Protein AF-A0A538Q0E4-F1 (afdb_monomer)

Secondary structure (DSSP, 8-state):
-PBPTTT--BT-EEEEEEEEEETTEEEEEEEEEETTT--EE--HHHHHHHHHHHHHHHHHT---SHHHHHHHHHHTT--HHHHHHHHTS-HHHHHHHHHTSSPPPHHHHHHHHHHHHSHHHHHHHHHHHT--

Radius of gyration: 19.02 Å; Cα contacts (8 Å, |Δi|>4): 180; chains: 1; bounding box: 48×23×48 Å

Foldseek 3Di:
DDADPPPRDPPQWDWDWDWDDDPNDTDIAIAIAGNPPGDGDGDPVRVLVRLLVVLLVCLVVFPFALCNLVSLCVNLVHDLVNLCVLVVHDSVVNVCRNVRVDPDPSVSRNLSSCCSVPVPVSSVVSVVVVPD

Nearest PDB structures (foldseek):
  5j9i-assembly1_B  TM=7.973E-01  e=1.653E-02  Vibrio cholerae
  5j9i-assembly2_C  TM=8.198E-01  e=4.438E-02  Vibrio cholerae
  5jaa-assembly1_B  TM=7.780E-01  e=4.985E-02  Vibrio cholerae O1 biovar El Tor str. N16961
  5j9i-assembly4_G  TM=8.219E-01  e=8.910E-02  Vibrio cholerae
  8a0x-assembly1_B  TM=7.326E-01  e=7.063E-02  Vibrio cholerae

Solvent-accessible surface area (backbone atoms only — not comparable to full-atom values): 7491 Å² total; per-residue (Å²): 132,61,59,39,90,82,83,63,46,68,72,36,63,37,86,38,73,48,78,42,74,43,97,88,33,81,36,78,41,60,38,30,30,24,77,84,77,63,53,72,52,61,52,72,70,53,49,52,51,37,52,48,54,30,39,52,53,39,40,76,73,50,54,86,46,19,59,51,48,50,50,42,37,50,75,54,72,50,52,62,54,61,52,11,62,69,68,76,47,55,49,65,56,48,53,32,22,39,71,56,78,39,87,70,54,67,66,60,38,48,52,51,35,42,35,52,79,37,46,69,66,42,48,56,53,47,53,57,71,71,53,133

Sequence (132 aa):
MMRCPTCKKDNTLRPWEGLTTVMGVEVEGRGQRCRSCGEILIELTERGRQERLAAEHLVDRGIRSGVEFKFVRKLAGLRANEVADMFGVRKETVSRWERGEVEIPRTAAYALGELFAHPKLTRQRLEAFAQP

pLDDT: mean 95.61, std 5.78, range [58.91, 98.75]

Mean predicted aligned error: 3.72 Å

Structure (mmCIF, N/CA/C/O backbone):
data_AF-A0A538Q0E4-F1
#
_entry.id   AF-A0A538Q0E4-F1
#
loop_
_atom_site.group_PDB
_atom_site.id
_atom_site.type_symbol
_atom_site.label_atom_id
_atom_site.label_alt_id
_atom_site.label_comp_id
_atom_site.label_asym_id
_atom_site.label_entity_id
_atom_site.label_seq_id
_atom_site.pdbx_PDB_ins_code
_atom_site.Cartn_x
_atom_site.Cartn_y
_atom_site.Cartn_z
_atom_site.occupancy
_atom_site.B_iso_or_equiv
_atom_site.auth_seq_id
_atom_site.auth_comp_id
_atom_site.auth_asym_id
_atom_site.auth_atom_id
_atom_site.pdbx_PDB_model_num
ATOM 1 N N . MET A 1 1 ? 24.123 8.935 -25.511 1.00 61.38 1 MET A N 1
ATOM 2 C CA . MET A 1 1 ? 24.063 7.460 -25.636 1.00 61.38 1 MET A CA 1
ATOM 3 C C . MET A 1 1 ? 23.943 6.899 -24.227 1.00 61.38 1 MET A C 1
ATOM 5 O O . MET A 1 1 ? 24.794 7.226 -23.414 1.00 61.38 1 MET A O 1
ATOM 9 N N . MET A 1 2 ? 22.872 6.173 -23.890 1.00 83.75 2 MET A N 1
ATOM 10 C CA . MET A 1 2 ? 22.727 5.620 -22.535 1.00 83.75 2 MET A CA 1
ATOM 11 C C . MET A 1 2 ? 23.490 4.297 -22.408 1.00 83.75 2 MET A C 1
ATOM 13 O O . MET A 1 2 ? 23.422 3.437 -23.295 1.00 83.75 2 MET A O 1
ATOM 17 N N . ARG A 1 3 ? 24.220 4.157 -21.302 1.00 92.50 3 ARG A N 1
ATOM 18 C CA . ARG A 1 3 ? 25.029 2.989 -20.947 1.00 92.50 3 ARG A CA 1
ATOM 19 C C . ARG A 1 3 ? 24.255 2.108 -19.976 1.00 92.50 3 ARG A C 1
ATOM 21 O O . ARG A 1 3 ? 23.684 2.618 -19.018 1.00 92.50 3 ARG A O 1
ATOM 28 N N . CYS A 1 4 ? 24.253 0.792 -20.186 1.00 95.81 4 CYS A N 1
ATOM 29 C CA . CYS A 1 4 ? 23.638 -0.127 -19.226 1.00 95.81 4 CYS A CA 1
ATOM 30 C C . CYS A 1 4 ? 24.404 -0.084 -17.884 1.00 95.81 4 CYS A C 1
ATOM 32 O O . CYS A 1 4 ? 25.624 -0.284 -17.890 1.00 95.81 4 CYS A O 1
ATOM 34 N N . PRO A 1 5 ? 23.740 0.130 -16.732 1.00 95.25 5 PRO A N 1
ATOM 35 C CA . PRO A 1 5 ? 24.420 0.214 -15.439 1.00 95.25 5 PRO A CA 1
ATOM 36 C C . PRO A 1 5 ? 24.986 -1.135 -14.978 1.00 95.25 5 PRO A C 1
ATOM 38 O O . PRO A 1 5 ? 25.966 -1.137 -14.237 1.00 95.25 5 PRO A O 1
ATOM 41 N N . THR A 1 6 ? 24.442 -2.253 -15.463 1.00 96.81 6 THR A N 1
ATOM 42 C CA . THR A 1 6 ? 24.864 -3.613 -15.091 1.00 96.81 6 THR A C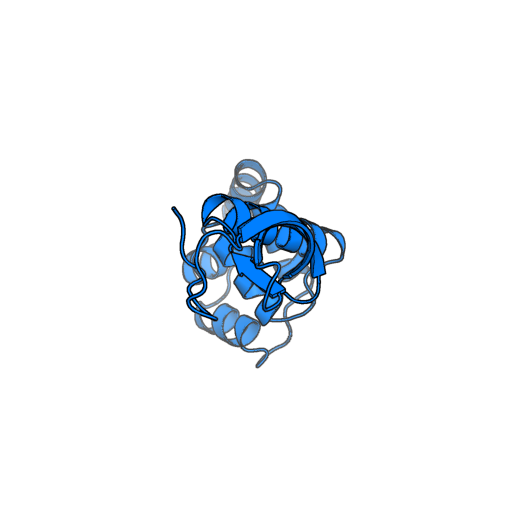A 1
ATOM 43 C C . THR A 1 6 ? 26.032 -4.097 -15.950 1.00 96.81 6 THR A C 1
ATOM 45 O O . THR A 1 6 ? 27.143 -4.250 -15.454 1.00 96.81 6 THR A O 1
ATOM 48 N N . CYS A 1 7 ? 25.836 -4.275 -17.263 1.00 96.69 7 CYS A N 1
ATOM 49 C CA . CYS A 1 7 ? 26.881 -4.824 -18.144 1.00 96.69 7 CYS A CA 1
ATOM 50 C C . CYS A 1 7 ? 27.823 -3.779 -18.765 1.00 96.69 7 CYS A C 1
ATOM 52 O O . CYS A 1 7 ? 28.728 -4.146 -19.510 1.00 96.69 7 CYS A O 1
ATOM 54 N N . LYS A 1 8 ? 27.597 -2.481 -18.514 1.00 96.06 8 LYS A N 1
ATOM 55 C CA . LYS A 1 8 ? 28.413 -1.352 -19.005 1.00 96.06 8 LYS A CA 1
ATOM 56 C C . LYS A 1 8 ? 28.542 -1.234 -20.533 1.00 96.06 8 LYS A C 1
ATOM 58 O O . LYS A 1 8 ? 29.328 -0.419 -21.010 1.00 96.06 8 LYS A O 1
ATOM 63 N N . LYS A 1 9 ? 27.763 -1.985 -21.317 1.00 95.69 9 LYS A N 1
ATOM 64 C CA . LYS A 1 9 ? 27.704 -1.829 -22.778 1.00 95.69 9 LYS A CA 1
ATOM 65 C C . LYS A 1 9 ? 26.813 -0.653 -23.168 1.00 95.69 9 LYS A C 1
ATOM 67 O O . LYS A 1 9 ? 25.711 -0.489 -22.630 1.00 95.69 9 LYS A O 1
ATOM 72 N N . ASP A 1 10 ? 27.274 0.127 -24.133 1.00 96.06 10 ASP A N 1
ATOM 73 C CA . ASP A 1 10 ? 26.574 1.305 -24.638 1.00 96.06 10 ASP A CA 1
ATOM 74 C C . ASP A 1 10 ? 25.468 0.938 -25.635 1.00 96.06 10 ASP A C 1
ATOM 76 O O . ASP A 1 10 ? 25.554 -0.063 -26.344 1.00 96.06 10 ASP A O 1
ATOM 80 N N . ASN A 1 11 ? 24.406 1.751 -25.691 1.00 93.69 11 ASN A N 1
ATOM 81 C CA . ASN A 1 11 ? 23.314 1.633 -26.673 1.00 93.69 11 ASN A CA 1
ATOM 82 C C . ASN A 1 11 ? 22.611 0.260 -26.714 1.00 93.69 11 ASN A C 1
ATOM 84 O O . ASN A 1 11 ? 22.086 -0.169 -27.746 1.00 93.69 11 ASN A O 1
ATOM 88 N N . THR A 1 12 ? 22.553 -0.423 -25.572 1.00 95.81 12 THR A N 1
ATOM 89 C CA . THR A 1 12 ? 21.896 -1.732 -25.424 1.00 95.81 12 THR A CA 1
ATOM 90 C C . THR A 1 12 ? 20.460 -1.652 -24.903 1.00 95.81 12 THR A C 1
ATOM 92 O O . THR A 1 12 ? 19.710 -2.618 -25.050 1.00 95.81 12 THR A O 1
ATOM 95 N N . LEU A 1 13 ? 20.068 -0.520 -24.313 1.00 96.56 13 LEU A N 1
ATOM 96 C CA . LEU A 1 13 ? 18.750 -0.300 -23.713 1.00 96.56 13 LEU A CA 1
ATOM 97 C C . LEU A 1 13 ? 17.684 -0.056 -24.787 1.00 96.56 13 LEU A C 1
ATOM 99 O O . LEU A 1 13 ? 17.899 0.712 -25.730 1.00 96.56 13 LEU A O 1
ATOM 103 N N . ARG A 1 14 ? 16.542 -0.736 -24.673 1.00 96.50 14 ARG A N 1
ATOM 104 C CA . ARG A 1 14 ? 15.395 -0.623 -25.589 1.00 96.50 14 ARG A CA 1
ATOM 105 C C . ARG A 1 14 ? 14.091 -0.629 -24.803 1.00 96.50 14 ARG A C 1
ATOM 107 O O . ARG A 1 14 ? 14.083 -1.266 -23.755 1.00 96.50 14 ARG A O 1
ATOM 114 N N . PRO A 1 15 ? 13.018 0.015 -25.295 1.00 97.25 15 PRO A N 1
ATOM 115 C CA . PRO A 1 15 ? 11.712 -0.046 -24.652 1.00 97.25 15 PRO A CA 1
ATOM 116 C C . PRO A 1 15 ? 11.307 -1.484 -24.330 1.00 97.25 15 PRO A C 1
ATOM 118 O O . PRO A 1 15 ? 11.548 -2.400 -25.121 1.00 97.25 15 PRO A O 1
ATOM 121 N N . TRP A 1 16 ? 10.734 -1.664 -23.152 1.00 97.00 16 TRP A N 1
ATOM 122 C CA . TRP A 1 16 ? 10.247 -2.936 -22.656 1.00 97.00 16 TRP A CA 1
ATOM 123 C C . TRP A 1 16 ? 8.896 -2.734 -21.991 1.00 97.00 16 TRP A C 1
ATOM 125 O O . TRP A 1 16 ? 8.713 -1.779 -21.237 1.00 97.00 16 TRP A O 1
ATOM 135 N N . GLU A 1 17 ? 7.995 -3.668 -22.260 1.00 97.62 17 GLU A N 1
ATOM 136 C CA . GLU A 1 17 ? 6.732 -3.839 -21.561 1.00 97.62 17 GLU A CA 1
ATOM 137 C C . GLU A 1 17 ? 6.595 -5.322 -21.210 1.00 97.62 17 GLU A C 1
ATOM 139 O O . GLU A 1 17 ? 7.016 -6.194 -21.981 1.00 97.62 17 GLU A O 1
ATOM 144 N N . GLY A 1 18 ? 6.059 -5.618 -20.033 1.00 95.81 18 GLY A N 1
ATOM 145 C CA . GLY A 1 18 ? 5.852 -6.992 -19.591 1.00 95.81 18 GLY A CA 1
ATOM 146 C C . GLY A 1 18 ? 5.439 -7.081 -18.131 1.00 95.81 18 GLY A C 1
ATOM 147 O O . GLY A 1 18 ? 5.308 -6.070 -17.445 1.00 95.81 18 GLY A O 1
ATOM 148 N N . LEU A 1 19 ? 5.233 -8.303 -17.650 1.00 95.69 19 LEU A N 1
ATOM 149 C CA . LEU A 1 19 ? 4.881 -8.541 -16.255 1.00 95.69 19 LEU A CA 1
ATOM 150 C C . LEU A 1 19 ? 6.108 -8.415 -15.348 1.00 95.69 19 LEU A C 1
ATOM 152 O O . LEU A 1 19 ? 7.217 -8.825 -15.698 1.00 95.69 19 LEU A O 1
ATOM 156 N N . THR A 1 20 ? 5.886 -7.857 -14.164 1.00 94.69 20 THR A N 1
ATOM 157 C CA . THR A 1 20 ? 6.823 -7.870 -13.042 1.00 94.69 20 THR A CA 1
ATOM 158 C C . THR A 1 20 ? 6.082 -8.225 -11.762 1.00 94.69 20 THR A C 1
ATOM 160 O O . THR A 1 20 ? 4.862 -8.096 -11.687 1.00 94.69 20 THR A O 1
ATOM 163 N N . THR A 1 21 ? 6.812 -8.644 -10.734 1.00 96.06 21 THR A N 1
ATOM 164 C CA . THR A 1 21 ? 6.230 -8.969 -9.434 1.00 96.06 21 THR A CA 1
ATOM 165 C C . THR A 1 21 ? 6.511 -7.861 -8.427 1.00 96.06 21 THR A C 1
ATOM 167 O O . THR A 1 21 ? 7.664 -7.530 -8.146 1.00 96.06 21 THR A O 1
ATOM 170 N N . VAL A 1 22 ? 5.455 -7.329 -7.818 1.00 96.94 22 VAL A N 1
ATOM 171 C CA . VAL A 1 22 ? 5.530 -6.399 -6.688 1.00 96.94 22 VAL A CA 1
ATOM 172 C C . VAL A 1 22 ? 4.714 -6.983 -5.546 1.00 96.94 22 VAL A C 1
ATOM 174 O O . VAL A 1 22 ? 3.538 -7.275 -5.712 1.00 96.94 22 VAL A O 1
ATOM 177 N N . MET A 1 23 ? 5.331 -7.186 -4.379 1.00 96.06 23 MET A N 1
ATOM 178 C CA . MET A 1 23 ? 4.650 -7.778 -3.215 1.00 96.06 23 MET A CA 1
ATOM 179 C C . MET A 1 23 ? 3.985 -9.141 -3.500 1.00 96.06 23 MET A C 1
ATOM 181 O O . MET A 1 23 ? 2.947 -9.466 -2.930 1.00 96.06 23 MET A O 1
ATOM 185 N N . GLY A 1 24 ? 4.576 -9.943 -4.393 1.00 95.19 24 GLY A N 1
ATOM 186 C CA . GLY A 1 24 ? 4.008 -11.230 -4.815 1.00 95.19 24 GLY A CA 1
ATOM 187 C C . GLY A 1 24 ? 2.819 -11.118 -5.778 1.00 95.19 24 GLY A C 1
ATOM 188 O O . GLY A 1 24 ? 2.232 -12.138 -6.114 1.00 95.19 24 GLY A O 1
ATOM 189 N N . VAL A 1 25 ? 2.467 -9.908 -6.225 1.00 96.44 25 VAL A N 1
ATOM 190 C CA . VAL A 1 25 ? 1.425 -9.644 -7.224 1.00 96.44 25 VAL A CA 1
ATOM 191 C C . VAL A 1 25 ? 2.076 -9.377 -8.575 1.00 96.44 25 VAL A C 1
ATOM 193 O O . VAL A 1 25 ? 3.013 -8.579 -8.662 1.00 96.44 25 VAL A O 1
ATOM 196 N N . GLU A 1 26 ? 1.580 -10.026 -9.625 1.00 97.56 26 GLU A N 1
ATOM 197 C CA . GLU A 1 26 ? 1.971 -9.714 -10.998 1.00 97.56 26 GLU A CA 1
ATOM 198 C C . GLU A 1 26 ? 1.293 -8.424 -11.466 1.00 97.56 26 GLU A C 1
ATOM 200 O O . GLU A 1 26 ? 0.074 -8.283 -11.396 1.00 97.56 26 GLU A O 1
ATOM 205 N N . VAL A 1 27 ? 2.094 -7.473 -11.939 1.00 97.12 27 VAL A N 1
ATOM 206 C CA . VAL A 1 27 ? 1.632 -6.188 -12.470 1.00 97.12 27 VAL A CA 1
ATOM 207 C C . VAL A 1 27 ? 2.344 -5.877 -13.779 1.00 97.12 27 VAL A C 1
ATOM 209 O O . VAL A 1 27 ? 3.519 -6.201 -13.963 1.00 97.12 27 VAL A O 1
ATOM 212 N N . GLU A 1 28 ? 1.643 -5.218 -14.697 1.00 96.19 2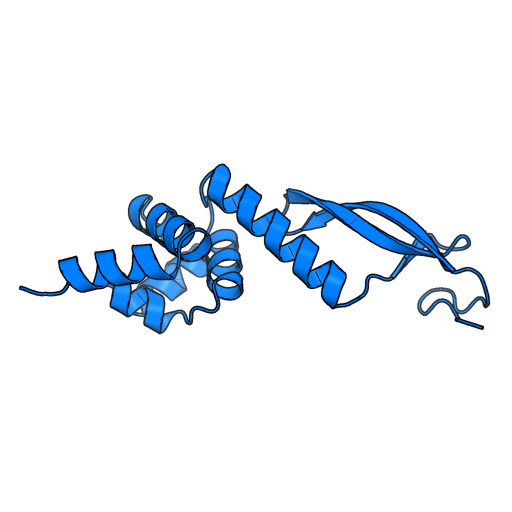8 GLU A N 1
ATOM 213 C CA . GLU A 1 28 ? 2.248 -4.737 -15.936 1.00 96.19 28 GLU A CA 1
ATOM 214 C C . GLU A 1 28 ? 3.234 -3.601 -15.660 1.00 96.19 28 GLU A C 1
ATOM 216 O O . GLU A 1 28 ? 2.898 -2.586 -15.042 1.00 96.19 28 GLU A O 1
ATOM 221 N N . GLY A 1 29 ? 4.446 -3.750 -16.178 1.00 95.81 29 GLY A N 1
ATOM 222 C CA . GLY A 1 29 ? 5.514 -2.773 -16.107 1.00 95.81 29 GLY A CA 1
ATOM 223 C C . GLY A 1 29 ? 5.966 -2.283 -17.466 1.00 95.81 29 GLY A C 1
ATOM 224 O O . GLY A 1 29 ? 5.878 -2.993 -18.468 1.00 95.81 29 GLY A O 1
ATOM 225 N N . ARG A 1 30 ? 6.504 -1.066 -17.468 1.00 97.00 30 ARG A N 1
ATOM 226 C CA . ARG A 1 30 ? 7.167 -0.461 -18.623 1.00 97.00 30 ARG A CA 1
ATOM 227 C C . ARG A 1 30 ? 8.561 0.024 -18.245 1.00 97.00 30 ARG A C 1
ATOM 229 O O . ARG A 1 30 ? 8.860 0.266 -17.081 1.00 97.00 30 ARG A O 1
ATOM 236 N N . GLY A 1 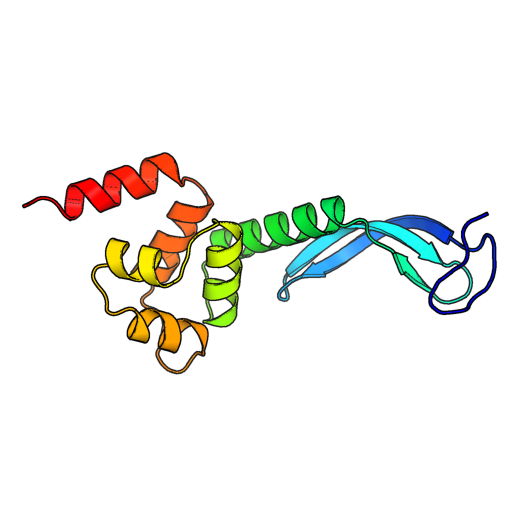31 ? 9.445 0.151 -19.224 1.00 96.25 31 GLY A N 1
ATOM 237 C CA . GLY A 1 31 ? 10.793 0.646 -18.974 1.00 96.25 31 GLY A CA 1
ATOM 238 C C . GLY A 1 31 ? 11.735 0.394 -20.133 1.00 96.25 31 GLY A C 1
ATOM 239 O O . GLY A 1 31 ? 11.336 0.390 -21.298 1.00 96.25 31 GLY A O 1
ATOM 240 N N . GLN A 1 32 ? 13.004 0.172 -19.811 1.00 96.94 32 GLN A N 1
ATOM 241 C CA . GLN A 1 32 ? 14.018 -0.199 -20.783 1.00 96.94 32 GLN A CA 1
ATOM 242 C C . GLN A 1 32 ? 14.675 -1.518 -20.404 1.00 96.94 32 GLN A C 1
ATOM 244 O O . GLN A 1 32 ? 15.1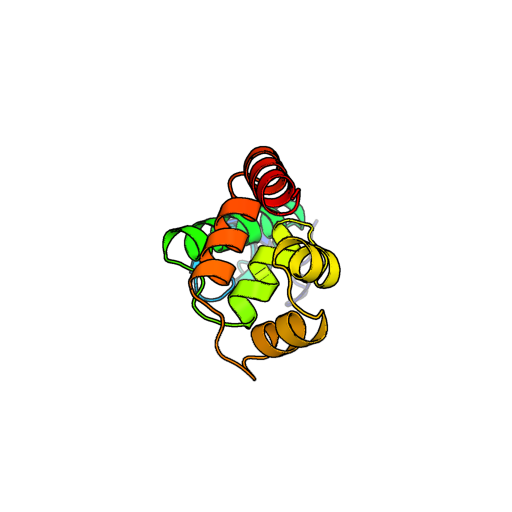54 -1.668 -19.288 1.00 96.94 32 GLN A O 1
ATOM 249 N N . ARG A 1 33 ? 14.780 -2.450 -21.351 1.00 97.00 33 ARG A N 1
ATOM 250 C CA . ARG A 1 33 ? 15.513 -3.704 -21.175 1.00 97.00 33 ARG A CA 1
ATOM 251 C C . ARG A 1 33 ? 16.806 -3.700 -21.975 1.00 97.00 33 ARG A C 1
ATOM 253 O O . ARG A 1 33 ? 16.828 -3.385 -23.167 1.00 97.00 33 ARG A O 1
ATOM 260 N N . CYS A 1 34 ? 17.900 -4.072 -21.325 1.00 97.31 34 CYS A N 1
ATOM 261 C CA . CYS A 1 34 ? 19.188 -4.268 -21.967 1.00 97.31 34 CYS A CA 1
ATOM 262 C C . CYS A 1 34 ? 19.153 -5.533 -22.833 1.00 97.31 34 CYS A C 1
ATOM 264 O O . CYS A 1 34 ? 19.034 -6.641 -22.311 1.00 97.31 34 CYS A O 1
ATOM 266 N N . ARG A 1 35 ? 19.346 -5.398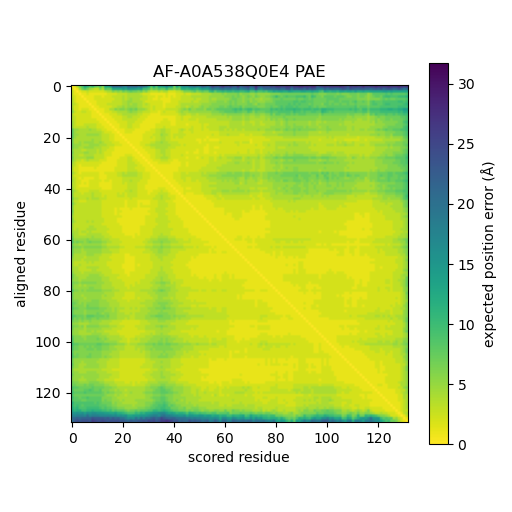 -24.150 1.00 97.06 35 ARG A N 1
ATOM 267 C CA . ARG A 1 35 ? 19.406 -6.556 -25.064 1.00 97.06 35 ARG A CA 1
ATOM 268 C C . ARG A 1 35 ? 20.627 -7.459 -24.860 1.00 97.06 35 ARG A C 1
ATOM 270 O O . ARG A 1 35 ? 20.626 -8.571 -25.366 1.00 97.06 35 ARG A O 1
ATOM 277 N N . SER A 1 36 ? 21.667 -7.000 -24.155 1.00 96.94 36 SER A N 1
ATOM 278 C CA . SER A 1 36 ? 22.870 -7.814 -23.928 1.00 96.94 36 SER A CA 1
ATOM 279 C C . SER A 1 36 ? 22.835 -8.639 -22.645 1.00 96.94 36 SER A C 1
ATOM 281 O O . SER A 1 36 ? 23.472 -9.685 -22.622 1.00 96.94 36 SER A O 1
ATOM 283 N N . CYS A 1 37 ? 22.221 -8.147 -21.568 1.00 97.06 37 CYS A N 1
ATOM 284 C CA . CYS A 1 37 ? 22.268 -8.814 -20.260 1.00 97.06 37 CYS A CA 1
ATOM 285 C C . CYS A 1 37 ? 20.899 -8.960 -19.593 1.00 97.06 37 CYS A C 1
ATOM 287 O O . CYS A 1 37 ? 20.807 -9.550 -18.527 1.00 97.06 37 CYS A O 1
ATOM 289 N N . GLY A 1 38 ? 19.840 -8.413 -20.192 1.00 95.94 38 GLY A N 1
ATOM 290 C CA . GLY A 1 38 ? 18.478 -8.543 -19.686 1.00 95.94 38 GLY A CA 1
ATOM 291 C C . GLY A 1 38 ? 18.082 -7.566 -18.580 1.00 95.94 38 GLY A C 1
ATOM 292 O O . GLY A 1 38 ? 16.911 -7.593 -18.223 1.00 95.94 38 GLY A O 1
ATOM 293 N N . GLU A 1 39 ? 18.992 -6.707 -18.098 1.00 96.31 39 GLU A N 1
ATOM 294 C CA . GLU A 1 39 ? 18.714 -5.673 -17.082 1.00 96.31 39 GLU A CA 1
ATOM 295 C C . GLU A 1 39 ? 17.485 -4.841 -17.454 1.00 96.31 39 GLU A C 1
ATOM 297 O O . GLU A 1 39 ? 17.404 -4.386 -18.598 1.00 96.31 39 GLU A O 1
ATOM 302 N N . ILE A 1 40 ? 16.578 -4.611 -16.503 1.00 95.62 40 ILE A N 1
ATOM 303 C CA . ILE A 1 40 ? 15.381 -3.792 -16.703 1.00 95.62 40 ILE A CA 1
ATOM 304 C C . ILE A 1 40 ? 15.508 -2.522 -15.865 1.00 95.62 40 ILE A C 1
ATOM 306 O O . ILE A 1 40 ? 15.544 -2.572 -14.641 1.00 95.62 40 ILE A O 1
ATOM 310 N N . LEU A 1 41 ? 15.534 -1.377 -16.539 1.00 95.12 41 LEU A N 1
ATOM 311 C CA . LEU A 1 41 ? 15.494 -0.060 -15.921 1.00 95.12 41 LEU A CA 1
ATOM 312 C C . LEU A 1 41 ? 14.064 0.459 -15.943 1.00 95.12 41 LEU A C 1
ATOM 314 O O . LEU A 1 41 ? 13.441 0.531 -17.005 1.00 95.12 41 LEU A O 1
ATOM 318 N N . ILE A 1 42 ? 13.565 0.824 -14.769 1.00 94.50 42 ILE A N 1
ATOM 319 C CA . ILE A 1 42 ? 12.220 1.354 -14.566 1.00 94.50 42 ILE A CA 1
ATOM 320 C C . ILE A 1 42 ? 12.362 2.732 -13.927 1.00 94.50 42 ILE A C 1
ATOM 322 O O . ILE A 1 42 ? 13.095 2.896 -12.952 1.00 94.50 42 ILE A O 1
ATOM 326 N N . GLU A 1 43 ? 11.665 3.718 -14.485 1.00 95.06 43 GLU A N 1
ATOM 327 C CA . GLU A 1 43 ? 11.609 5.068 -13.926 1.00 95.06 43 GLU A CA 1
ATOM 328 C C . GLU A 1 43 ? 10.870 5.078 -12.583 1.00 95.06 43 GLU A C 1
ATOM 330 O O . GLU A 1 43 ? 9.959 4.282 -12.346 1.00 95.06 43 GLU A O 1
ATOM 335 N N . LEU A 1 44 ? 11.208 6.021 -11.700 1.00 94.62 44 LEU A N 1
ATOM 336 C CA . LEU A 1 44 ? 10.584 6.106 -10.371 1.00 94.62 44 LEU A CA 1
ATOM 337 C C . LEU A 1 44 ? 9.059 6.299 -10.432 1.00 94.62 44 LEU A C 1
ATOM 339 O O . LEU A 1 44 ? 8.334 5.773 -9.590 1.00 94.62 44 LEU A O 1
ATOM 343 N N . THR A 1 45 ? 8.558 7.022 -11.435 1.00 96.50 45 THR A N 1
ATOM 344 C CA . THR A 1 45 ? 7.116 7.221 -11.653 1.00 96.50 45 THR A CA 1
ATOM 345 C C . THR A 1 45 ? 6.408 5.917 -12.012 1.00 96.50 45 THR A C 1
ATOM 347 O O . THR A 1 45 ? 5.352 5.610 -11.460 1.00 96.50 45 THR A O 1
ATOM 350 N N . GLU A 1 46 ? 7.016 5.118 -12.884 1.00 97.12 46 GLU A N 1
ATOM 351 C CA . GLU A 1 46 ? 6.505 3.806 -13.273 1.00 97.12 46 GLU A CA 1
ATOM 352 C C . GLU A 1 46 ? 6.577 2.814 -12.109 1.00 97.12 46 GLU A C 1
ATOM 354 O O . GLU A 1 46 ? 5.630 2.065 -11.874 1.00 97.12 46 GLU A O 1
ATOM 359 N N . ARG A 1 47 ? 7.638 2.879 -11.296 1.00 96.44 47 ARG A N 1
ATOM 360 C CA . ARG A 1 47 ? 7.717 2.114 -10.049 1.00 96.44 47 ARG A CA 1
ATOM 361 C C . ARG A 1 47 ? 6.561 2.456 -9.101 1.00 96.44 47 ARG A C 1
ATOM 363 O O . ARG A 1 47 ? 5.938 1.548 -8.556 1.00 96.44 47 ARG A O 1
ATOM 370 N N . GLY A 1 48 ? 6.239 3.740 -8.945 1.00 97.31 48 GLY A N 1
ATOM 371 C CA . GLY A 1 48 ? 5.092 4.184 -8.147 1.00 97.31 48 GLY A CA 1
ATOM 372 C C . GLY A 1 48 ? 3.750 3.679 -8.692 1.00 97.31 48 GLY A C 1
ATOM 373 O O . GLY A 1 48 ? 2.900 3.237 -7.918 1.00 97.31 48 GLY A O 1
ATOM 374 N N . ARG A 1 49 ? 3.569 3.670 -10.022 1.00 97.69 49 ARG A N 1
ATOM 375 C CA . ARG A 1 49 ? 2.390 3.073 -10.677 1.00 97.69 49 ARG A CA 1
ATOM 376 C C . ARG A 1 49 ? 2.268 1.582 -10.351 1.00 97.69 49 ARG A C 1
ATOM 378 O O . ARG A 1 49 ? 1.196 1.143 -9.946 1.00 97.69 49 ARG A O 1
ATOM 385 N N . GLN A 1 50 ? 3.349 0.816 -10.496 1.00 97.75 50 GLN A N 1
ATOM 386 C CA . GLN A 1 50 ? 3.366 -0.623 -10.205 1.00 97.75 50 GLN A CA 1
ATOM 387 C C . GLN A 1 50 ? 3.025 -0.922 -8.744 1.00 97.75 50 GLN A C 1
ATOM 389 O O . GLN A 1 50 ? 2.250 -1.831 -8.459 1.00 97.75 50 GLN A O 1
ATOM 394 N N . GLU A 1 51 ? 3.579 -0.142 -7.814 1.00 98.19 51 GLU A N 1
ATOM 395 C CA . GLU A 1 51 ? 3.283 -0.281 -6.389 1.00 98.19 51 GLU A CA 1
ATOM 396 C C . GLU A 1 51 ? 1.811 -0.007 -6.079 1.00 98.19 51 GLU A C 1
ATOM 398 O O . GLU A 1 51 ? 1.202 -0.748 -5.307 1.00 98.19 51 GLU A O 1
ATOM 403 N N . ARG A 1 52 ? 1.215 0.999 -6.730 1.00 98.12 52 ARG A N 1
ATOM 404 C CA . ARG A 1 52 ? -0.211 1.295 -6.589 1.00 98.12 52 ARG A CA 1
ATOM 405 C C . ARG A 1 52 ? -1.096 0.172 -7.139 1.00 98.12 52 ARG A C 1
ATOM 407 O O . ARG A 1 52 ? -1.998 -0.252 -6.427 1.00 98.12 52 ARG A O 1
ATOM 414 N N . LEU A 1 53 ? -0.801 -0.345 -8.334 1.00 98.06 53 LEU A N 1
ATOM 415 C CA . LEU A 1 53 ? -1.532 -1.477 -8.928 1.00 98.06 53 LEU A CA 1
ATOM 416 C C . LEU A 1 53 ? -1.457 -2.727 -8.045 1.00 98.06 53 LEU A C 1
ATOM 418 O O . LEU A 1 53 ? -2.456 -3.410 -7.831 1.00 98.06 53 LEU A O 1
ATOM 422 N N . ALA A 1 54 ? -0.278 -3.010 -7.486 1.00 98.50 54 ALA A N 1
ATOM 423 C CA . ALA A 1 54 ? -0.119 -4.119 -6.557 1.00 98.50 54 ALA A CA 1
ATOM 424 C C . ALA A 1 54 ? -0.976 -3.910 -5.302 1.00 98.50 54 ALA A C 1
ATOM 426 O O . ALA A 1 54 ? -1.663 -4.834 -4.879 1.00 98.50 54 ALA A O 1
ATOM 427 N N . ALA A 1 55 ? -0.982 -2.705 -4.722 1.00 98.56 55 ALA A N 1
ATOM 428 C CA . ALA A 1 55 ? -1.810 -2.397 -3.558 1.00 98.56 55 ALA A CA 1
ATOM 429 C C . ALA A 1 55 ? -3.313 -2.506 -3.841 1.00 98.56 55 ALA A C 1
ATOM 431 O O . ALA A 1 55 ? -4.021 -3.060 -3.006 1.00 98.56 55 ALA A O 1
ATOM 432 N N . GLU A 1 56 ? -3.783 -2.050 -5.005 1.00 98.50 56 GLU A N 1
ATOM 433 C CA . GLU A 1 56 ? -5.172 -2.232 -5.455 1.00 98.50 56 GLU A CA 1
ATOM 434 C C . GLU A 1 56 ? -5.535 -3.724 -5.463 1.00 98.50 56 GLU A C 1
ATOM 436 O O . GLU A 1 56 ? -6.472 -4.136 -4.786 1.00 98.50 56 GLU A O 1
ATOM 441 N N . HIS A 1 57 ? -4.698 -4.567 -6.074 1.00 98.31 57 HIS A N 1
ATOM 442 C CA . HIS A 1 57 ? -4.935 -6.011 -6.112 1.00 98.31 57 HIS A CA 1
ATOM 443 C C . HIS A 1 57 ? -4.895 -6.675 -4.723 1.00 98.31 57 HIS A C 1
ATOM 445 O O . HIS A 1 57 ? -5.663 -7.597 -4.441 1.00 98.31 57 HIS A O 1
ATOM 451 N N . LEU A 1 58 ? -3.995 -6.222 -3.839 1.00 98.56 58 LEU A N 1
ATOM 452 C CA . LEU A 1 58 ? -3.920 -6.686 -2.449 1.00 98.56 58 LEU A CA 1
ATOM 453 C C . LEU A 1 58 ? -5.184 -6.323 -1.660 1.00 98.56 58 LEU A C 1
ATOM 455 O O . LEU A 1 58 ? -5.650 -7.134 -0.861 1.00 98.56 58 LEU A O 1
ATOM 459 N N . VAL A 1 59 ? -5.721 -5.120 -1.872 1.00 98.44 59 VAL A N 1
ATOM 460 C CA . VAL A 1 59 ? -6.961 -4.654 -1.242 1.00 98.44 59 VAL A CA 1
ATOM 461 C C . VAL A 1 59 ? -8.154 -5.449 -1.765 1.00 98.44 59 VAL A C 1
ATOM 463 O O . VAL A 1 59 ? -8.893 -6.000 -0.950 1.00 98.44 59 VAL A O 1
ATOM 466 N N . ASP A 1 60 ? -8.278 -5.614 -3.082 1.00 98.00 60 ASP A N 1
ATOM 467 C CA . ASP A 1 60 ? -9.383 -6.343 -3.717 1.00 98.00 60 ASP A CA 1
ATOM 468 C C . ASP A 1 60 ? -9.473 -7.799 -3.238 1.00 98.00 60 ASP A C 1
ATOM 470 O O . ASP A 1 60 ? -10.555 -8.311 -2.947 1.00 98.00 60 ASP A O 1
ATOM 474 N N . ARG A 1 61 ? -8.328 -8.483 -3.089 1.00 97.12 61 ARG A N 1
ATOM 475 C CA . ARG A 1 61 ? -8.290 -9.871 -2.586 1.00 97.12 61 ARG A CA 1
ATOM 476 C C . ARG A 1 61 ? -8.369 -9.996 -1.060 1.00 97.12 61 ARG A C 1
ATOM 478 O O . ARG A 1 61 ? -8.322 -11.124 -0.539 1.00 97.12 61 ARG A O 1
ATOM 485 N N . GLY A 1 62 ? -8.401 -8.864 -0.360 1.00 97.62 62 GLY A N 1
ATOM 486 C CA . GLY A 1 62 ? -8.189 -8.738 1.075 1.00 97.62 62 GLY A CA 1
ATOM 487 C C . GLY A 1 62 ? -6.712 -8.835 1.473 1.00 97.62 62 GLY A C 1
ATOM 488 O O . GLY A 1 62 ? -5.978 -9.722 1.023 1.00 97.62 62 GLY A O 1
ATOM 489 N N . ILE A 1 63 ? -6.296 -7.951 2.381 1.00 98.31 63 ILE A N 1
ATOM 490 C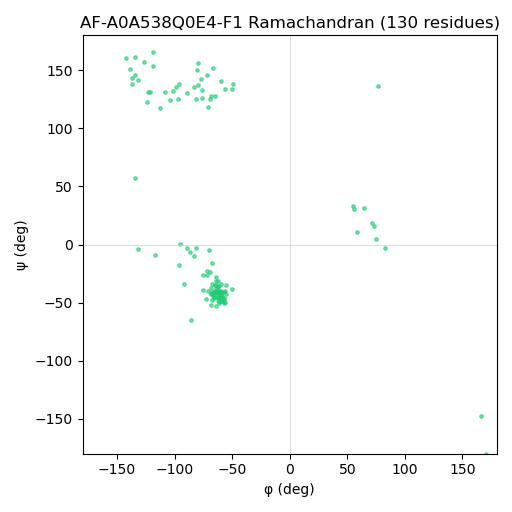 CA . ILE A 1 63 ? -4.964 -7.943 3.001 1.00 98.31 63 ILE A CA 1
ATOM 491 C C . ILE A 1 63 ? -4.841 -9.154 3.938 1.00 98.31 63 ILE A C 1
ATOM 493 O O . ILE A 1 63 ? -5.667 -9.332 4.833 1.00 98.31 63 ILE A O 1
ATOM 497 N N . ARG A 1 64 ? -3.809 -9.985 3.748 1.00 96.44 64 ARG A N 1
ATOM 498 C CA . ARG A 1 64 ? -3.650 -11.286 4.436 1.00 96.44 64 ARG A CA 1
ATOM 499 C C . ARG A 1 64 ? -2.424 -11.381 5.333 1.00 96.44 64 ARG A C 1
ATOM 501 O O . ARG A 1 64 ? -2.286 -12.358 6.060 1.00 96.44 64 ARG A O 1
ATOM 508 N N . SER A 1 65 ? -1.523 -10.403 5.291 1.00 97.94 65 SER A N 1
ATOM 509 C CA . SER A 1 65 ? -0.298 -10.428 6.093 1.00 97.94 65 SER A CA 1
ATOM 510 C C . SER A 1 65 ? 0.092 -9.054 6.627 1.00 97.94 65 SER A C 1
ATOM 512 O O . SER A 1 65 ? -0.302 -8.017 6.089 1.00 97.94 65 SER A O 1
ATOM 514 N N . GLY A 1 66 ? 0.926 -9.050 7.672 1.00 98.38 66 GLY A N 1
ATOM 515 C CA . GLY A 1 66 ? 1.516 -7.834 8.244 1.00 98.38 66 GLY A CA 1
ATOM 516 C C . GLY A 1 66 ? 2.281 -7.001 7.228 1.00 98.38 66 GLY A C 1
ATOM 517 O O . GLY A 1 66 ? 2.180 -5.773 7.201 1.00 98.38 66 GLY A O 1
ATOM 518 N N . VAL A 1 67 ? 3.008 -7.679 6.344 1.00 98.31 67 VAL A N 1
ATOM 519 C CA . VAL A 1 67 ? 3.815 -7.030 5.312 1.00 98.31 67 VAL A CA 1
ATOM 520 C C . VAL A 1 67 ? 2.922 -6.347 4.272 1.00 98.31 67 VAL A C 1
ATOM 522 O O . VAL A 1 67 ? 3.189 -5.202 3.906 1.00 98.31 67 VAL A O 1
ATOM 525 N N . GLU A 1 68 ? 1.834 -6.998 3.848 1.00 98.62 68 GLU A N 1
ATOM 526 C CA . GLU A 1 68 ? 0.829 -6.396 2.959 1.00 98.62 68 GLU A CA 1
ATOM 527 C C . GLU A 1 68 ? 0.147 -5.194 3.621 1.00 98.62 68 GLU A C 1
ATOM 529 O O . GLU A 1 68 ? 0.058 -4.129 3.014 1.00 98.62 68 GLU A O 1
ATOM 534 N N . PHE A 1 69 ? -0.256 -5.325 4.889 1.00 98.69 69 PHE A N 1
ATOM 535 C CA . PHE A 1 69 ? -0.868 -4.237 5.655 1.00 98.69 69 PHE A CA 1
ATOM 536 C C . PHE A 1 69 ? 0.053 -3.014 5.713 1.00 98.69 69 PHE A C 1
ATOM 538 O O . PHE A 1 69 ? -0.349 -1.891 5.409 1.00 98.69 69 PHE A O 1
ATOM 545 N N . LYS A 1 70 ? 1.335 -3.228 6.024 1.00 98.75 70 LYS A N 1
ATOM 546 C CA . LYS A 1 70 ? 2.348 -2.169 6.041 1.00 98.75 70 LYS A CA 1
ATOM 547 C C . LYS A 1 70 ? 2.522 -1.505 4.676 1.00 98.75 70 LYS A C 1
ATOM 549 O O . LYS A 1 70 ? 2.682 -0.285 4.608 1.00 98.75 70 LYS A O 1
ATOM 554 N N . PHE A 1 71 ? 2.547 -2.301 3.610 1.00 98.69 71 PHE A N 1
ATOM 555 C CA . PHE A 1 71 ? 2.714 -1.822 2.242 1.00 98.69 71 PHE A CA 1
ATOM 556 C C . PHE A 1 71 ? 1.542 -0.929 1.819 1.00 98.69 71 PHE A C 1
ATOM 558 O O . PHE A 1 71 ? 1.760 0.232 1.468 1.00 98.69 71 PHE A O 1
ATOM 565 N N . VAL A 1 72 ? 0.307 -1.419 1.968 1.00 98.69 72 VAL A N 1
ATOM 566 C CA . VAL A 1 72 ? -0.914 -0.664 1.650 1.00 98.69 72 VAL A CA 1
ATOM 567 C C . VAL A 1 72 ? -0.999 0.614 2.487 1.00 98.69 72 VAL A C 1
ATOM 569 O O . VAL A 1 72 ? -1.231 1.690 1.938 1.00 98.69 72 VAL A O 1
ATOM 572 N N . ARG A 1 73 ? -0.711 0.548 3.796 1.00 98.56 73 ARG A N 1
ATOM 573 C CA . ARG A 1 73 ? -0.717 1.732 4.671 1.00 98.56 73 ARG A CA 1
ATOM 574 C C . ARG A 1 73 ? 0.226 2.826 4.180 1.00 98.56 73 ARG A C 1
ATOM 576 O O . ARG A 1 73 ? -0.140 4.001 4.173 1.00 98.56 73 ARG A O 1
ATOM 583 N N . LYS A 1 74 ? 1.451 2.458 3.799 1.00 98.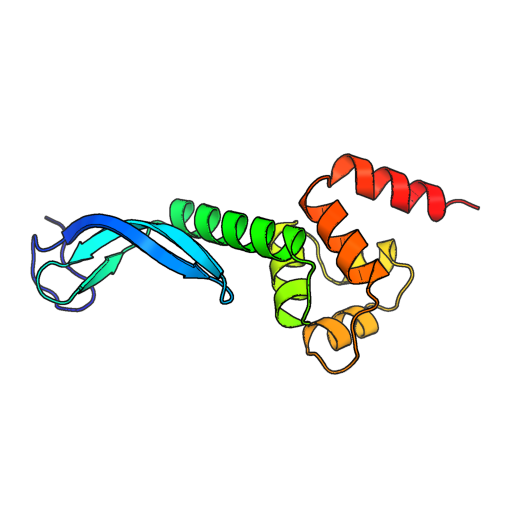44 74 LYS A N 1
ATOM 584 C CA . LYS A 1 74 ? 2.437 3.426 3.305 1.00 98.44 74 LYS A CA 1
ATOM 585 C C . LYS A 1 74 ? 1.979 4.087 2.008 1.00 98.44 74 LYS A C 1
ATOM 587 O O . LYS A 1 74 ? 2.142 5.295 1.878 1.00 98.44 74 LYS A O 1
ATOM 592 N N . LEU A 1 75 ? 1.384 3.328 1.089 1.00 98.19 75 LEU A N 1
ATOM 593 C CA . LEU A 1 75 ? 0.858 3.866 -0.169 1.00 98.19 75 LEU A CA 1
ATOM 594 C C . LEU A 1 75 ? -0.413 4.699 0.016 1.00 98.19 75 LEU A C 1
ATOM 596 O O . LEU A 1 75 ? -0.641 5.633 -0.747 1.00 98.19 75 LEU A O 1
ATOM 600 N N . ALA A 1 76 ? -1.190 4.431 1.066 1.00 97.19 76 ALA A N 1
ATOM 601 C CA . ALA A 1 76 ? -2.259 5.317 1.523 1.00 97.19 76 ALA A CA 1
ATOM 602 C C . ALA A 1 76 ? -1.731 6.623 2.159 1.00 97.19 76 ALA A C 1
ATOM 604 O O . ALA A 1 76 ? -2.520 7.490 2.526 1.00 97.19 76 ALA A O 1
ATOM 605 N N . GLY A 1 77 ? -0.409 6.777 2.317 1.00 97.25 77 GLY A N 1
ATOM 606 C CA . GLY A 1 77 ? 0.214 7.959 2.917 1.00 97.25 77 GLY A CA 1
ATOM 607 C C . GLY A 1 77 ? 0.037 8.055 4.433 1.00 97.25 77 GLY A C 1
ATOM 608 O O . GLY A 1 77 ? 0.256 9.121 5.001 1.00 97.25 77 GLY A O 1
ATOM 609 N N . LEU A 1 78 ? -0.352 6.962 5.095 1.00 97.31 78 LEU A N 1
ATOM 610 C CA . LEU A 1 78 ? -0.683 6.949 6.518 1.00 97.31 78 LEU A CA 1
ATOM 611 C C . LEU A 1 78 ? 0.511 6.511 7.369 1.00 97.31 78 LEU A C 1
ATOM 613 O O . LEU A 1 78 ? 1.206 5.532 7.071 1.00 97.31 78 LEU A O 1
ATOM 617 N N . ARG A 1 79 ? 0.731 7.182 8.496 1.00 97.75 79 ARG A N 1
ATOM 618 C CA . ARG A 1 79 ? 1.656 6.747 9.546 1.00 97.75 79 ARG A CA 1
ATOM 619 C C . ARG A 1 79 ? 0.998 5.674 10.416 1.00 97.75 79 ARG A C 1
ATOM 621 O O . ARG A 1 79 ? -0.220 5.585 10.531 1.00 97.75 79 ARG A O 1
ATOM 628 N N . ALA A 1 80 ? 1.816 4.848 11.067 1.00 97.25 80 ALA A N 1
ATOM 629 C CA . ALA A 1 80 ? 1.308 3.777 11.929 1.00 97.25 80 ALA A CA 1
ATOM 630 C C . ALA A 1 80 ? 0.521 4.305 13.144 1.00 97.25 80 ALA A C 1
ATOM 632 O O . ALA A 1 80 ? -0.410 3.646 13.589 1.00 97.25 80 ALA A O 1
ATOM 633 N N . ASN A 1 81 ? 0.880 5.482 13.673 1.00 97.06 81 ASN A N 1
ATOM 634 C CA . ASN A 1 81 ? 0.129 6.114 14.761 1.00 97.06 81 ASN A CA 1
ATOM 635 C C . ASN A 1 81 ? -1.228 6.649 14.287 1.00 97.06 81 ASN A C 1
ATOM 637 O O . ASN A 1 81 ? -2.202 6.419 14.979 1.00 97.06 81 ASN A O 1
ATOM 641 N N . GLU A 1 82 ? -1.319 7.244 13.092 1.00 96.44 82 GLU A N 1
ATOM 642 C CA . GLU A 1 82 ? -2.609 7.697 12.543 1.00 96.44 82 GLU A CA 1
ATOM 643 C C . GLU A 1 82 ? -3.592 6.530 12.387 1.00 96.44 82 GLU A C 1
ATOM 645 O O . GLU A 1 82 ? -4.764 6.651 12.726 1.00 96.44 82 GLU A O 1
ATOM 650 N N . VAL A 1 83 ? -3.113 5.373 11.914 1.00 97.19 83 VAL A N 1
ATOM 651 C CA . VAL A 1 83 ? -3.935 4.154 11.840 1.00 97.19 83 VAL A CA 1
ATOM 652 C C . VAL A 1 83 ? -4.340 3.662 13.227 1.00 97.19 83 VAL A C 1
ATOM 654 O O . VAL A 1 83 ? -5.479 3.251 13.413 1.00 97.19 83 VAL A O 1
ATOM 657 N N . ALA A 1 84 ? -3.428 3.705 14.199 1.00 97.00 84 ALA A N 1
ATOM 658 C CA . ALA A 1 84 ? -3.725 3.287 15.563 1.00 97.00 84 ALA A CA 1
ATOM 659 C C . ALA A 1 84 ? -4.827 4.152 16.193 1.00 97.00 84 ALA A C 1
ATOM 661 O O . ALA A 1 84 ? -5.786 3.605 16.735 1.00 97.00 84 ALA A O 1
ATOM 662 N N . ASP A 1 85 ? -4.719 5.473 16.036 1.00 94.94 85 ASP A N 1
ATOM 663 C CA . ASP A 1 85 ? -5.690 6.447 16.532 1.00 94.94 85 ASP A CA 1
ATOM 664 C C . ASP A 1 85 ? -7.062 6.229 15.870 1.00 94.94 85 ASP A C 1
ATOM 666 O O . ASP A 1 85 ? -8.064 6.084 16.565 1.00 94.94 85 ASP A O 1
ATOM 670 N N . MET A 1 86 ? -7.106 6.095 14.536 1.00 94.88 86 MET A N 1
ATOM 671 C CA . MET A 1 86 ? -8.350 5.831 13.794 1.00 94.88 86 MET A CA 1
ATOM 672 C C . MET A 1 86 ? -9.005 4.491 14.157 1.00 94.88 86 MET A C 1
ATOM 674 O O . MET A 1 86 ? -10.221 4.359 14.054 1.00 94.88 86 MET A O 1
ATOM 678 N N . PHE A 1 87 ? -8.218 3.476 14.524 1.00 95.00 87 PHE A N 1
ATOM 679 C CA . PHE A 1 87 ? -8.728 2.132 14.831 1.00 95.00 87 PHE A CA 1
ATOM 680 C C . PHE A 1 87 ? -8.959 1.912 16.332 1.00 95.00 87 PHE A C 1
ATOM 682 O O . PHE A 1 87 ? -9.362 0.818 16.726 1.00 95.00 87 PHE A O 1
ATOM 689 N N . GLY A 1 88 ? -8.689 2.913 17.177 1.00 94.19 88 GLY A N 1
ATOM 690 C CA . GLY A 1 88 ? -8.851 2.805 18.627 1.00 94.19 88 GLY A CA 1
ATOM 691 C C . GLY A 1 88 ? -7.911 1.783 19.276 1.00 94.19 88 GLY A C 1
ATOM 692 O O . GLY A 1 88 ? -8.267 1.153 20.271 1.00 94.19 88 GLY A O 1
ATOM 693 N N . VAL A 1 89 ? -6.712 1.584 18.717 1.00 96.31 89 VAL A N 1
ATOM 694 C CA . VAL A 1 89 ? -5.704 0.648 19.241 1.00 96.31 89 VAL A CA 1
ATOM 695 C C . VAL A 1 89 ? -4.422 1.372 19.636 1.00 96.31 89 VAL A C 1
ATOM 697 O O . VAL A 1 89 ? -4.164 2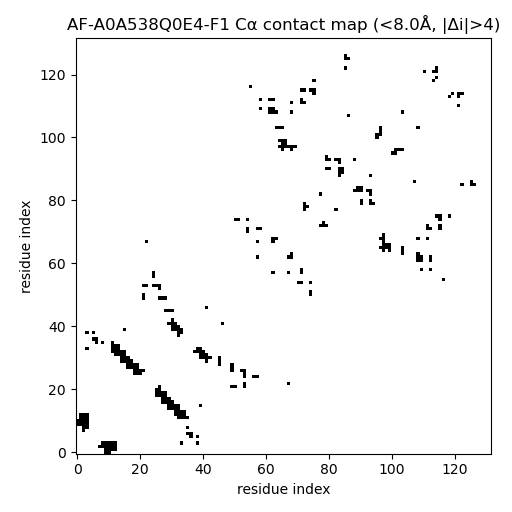.509 19.257 1.00 96.31 89 VAL A O 1
ATOM 700 N N . ARG A 1 90 ? -3.550 0.699 20.392 1.00 97.31 90 ARG A N 1
ATOM 701 C CA . ARG A 1 90 ? -2.224 1.247 20.706 1.00 97.31 90 ARG A CA 1
ATOM 702 C C . ARG A 1 90 ? -1.336 1.209 19.461 1.00 97.31 90 ARG A C 1
ATOM 704 O O . ARG A 1 90 ? -1.359 0.238 18.707 1.00 97.31 90 ARG A O 1
ATOM 711 N N . LYS A 1 91 ? -0.451 2.199 19.299 1.00 95.94 91 LYS A N 1
ATOM 712 C CA . LYS A 1 91 ? 0.571 2.219 18.229 1.00 95.94 91 LYS A CA 1
ATOM 713 C C . LYS A 1 91 ? 1.381 0.917 18.153 1.00 95.94 91 LYS A C 1
ATOM 715 O O . LYS A 1 91 ? 1.718 0.454 17.064 1.00 95.94 91 LYS A O 1
ATOM 720 N N . GLU A 1 92 ? 1.701 0.328 19.305 1.00 97.81 92 GLU A N 1
ATOM 721 C CA . GLU A 1 92 ? 2.426 -0.941 19.371 1.00 97.81 92 GLU A CA 1
ATOM 722 C C . GLU A 1 92 ? 1.640 -2.087 18.722 1.00 97.81 92 GLU A C 1
ATOM 724 O O . GLU A 1 92 ? 2.238 -2.900 18.026 1.00 97.81 92 GLU A O 1
ATOM 729 N N . THR A 1 93 ? 0.311 -2.109 18.855 1.00 98.25 93 THR A N 1
ATOM 730 C CA . THR A 1 93 ? -0.560 -3.115 18.235 1.00 98.25 93 THR A CA 1
ATOM 731 C C . THR A 1 93 ? -0.409 -3.120 16.714 1.00 98.25 93 THR A C 1
ATOM 733 O O . THR A 1 93 ? -0.137 -4.170 16.137 1.00 98.25 93 THR A O 1
ATOM 736 N N . VAL A 1 94 ? -0.463 -1.947 16.070 1.00 98.31 94 VAL A N 1
ATOM 737 C CA . VAL A 1 94 ? -0.220 -1.820 14.618 1.00 98.31 94 VAL A CA 1
ATOM 738 C C . VAL A 1 94 ? 1.181 -2.310 14.257 1.00 98.31 94 VAL A C 1
ATOM 740 O O . VAL A 1 94 ? 1.377 -3.006 13.266 1.00 98.31 94 VAL A O 1
ATOM 743 N N . SER A 1 95 ? 2.173 -1.992 15.088 1.00 97.75 95 SER A N 1
ATOM 744 C CA . SER A 1 95 ? 3.549 -2.435 14.870 1.00 97.75 95 SER A CA 1
ATOM 745 C C . SER A 1 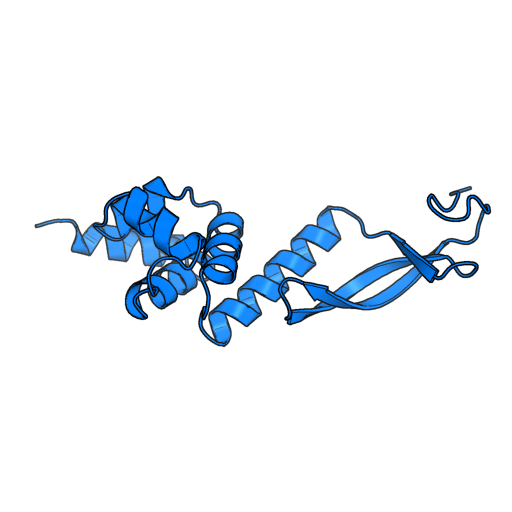95 ? 3.699 -3.962 14.925 1.00 97.75 95 SER A C 1
ATOM 747 O O . SER A 1 95 ? 4.401 -4.527 14.088 1.00 97.75 95 SER A O 1
ATOM 749 N N . ARG A 1 96 ? 3.020 -4.628 15.868 1.00 98.31 96 ARG A N 1
ATOM 750 C CA . ARG A 1 96 ? 3.000 -6.094 15.994 1.00 98.31 96 ARG A CA 1
ATOM 751 C C . ARG A 1 96 ? 2.289 -6.755 14.812 1.00 98.31 96 ARG A C 1
ATOM 753 O O . ARG A 1 96 ? 2.809 -7.731 14.276 1.00 98.31 96 ARG A O 1
ATOM 760 N N . TRP A 1 97 ? 1.171 -6.184 14.351 1.00 98.56 97 TRP A N 1
ATOM 761 C CA . TRP A 1 97 ? 0.489 -6.622 13.126 1.00 98.56 97 TRP A CA 1
ATOM 762 C C . TRP A 1 97 ? 1.419 -6.576 11.919 1.00 98.56 97 TRP A C 1
ATOM 764 O O . TRP A 1 97 ? 1.573 -7.572 11.222 1.00 98.56 97 TRP A O 1
ATOM 774 N N . GLU A 1 98 ? 2.099 -5.449 11.697 1.00 98.25 98 GLU A N 1
ATOM 775 C CA . GLU A 1 98 ? 2.992 -5.264 10.547 1.00 98.25 98 GLU A CA 1
ATOM 776 C C . GLU A 1 98 ? 4.200 -6.203 10.533 1.00 98.25 98 GLU A C 1
ATOM 778 O O . GLU A 1 98 ? 4.731 -6.505 9.464 1.00 98.25 98 GLU A O 1
ATOM 783 N N . ARG A 1 99 ? 4.650 -6.644 11.712 1.00 98.25 99 ARG A N 1
ATOM 784 C CA . ARG A 1 99 ? 5.726 -7.632 11.861 1.00 98.25 99 ARG A CA 1
ATOM 785 C C . ARG A 1 99 ? 5.229 -9.079 11.825 1.00 98.25 99 ARG A C 1
ATOM 787 O O . ARG A 1 99 ? 6.055 -9.981 11.798 1.00 98.25 99 ARG A O 1
ATOM 794 N N . GLY A 1 100 ? 3.914 -9.301 11.804 1.00 97.50 100 GLY A N 1
ATOM 795 C CA . GLY A 1 100 ? 3.319 -10.638 11.861 1.00 97.50 100 GLY A CA 1
ATOM 796 C C . GLY A 1 100 ? 3.439 -11.309 13.232 1.00 97.50 100 GLY A C 1
ATOM 797 O O . GLY A 1 100 ? 3.302 -12.522 13.323 1.00 97.50 100 GLY A O 1
ATOM 798 N N . GLU A 1 101 ? 3.697 -10.543 14.295 1.00 97.81 101 GLU A N 1
ATOM 799 C CA . GLU A 1 101 ? 3.790 -11.064 15.669 1.00 97.81 101 GLU A CA 1
ATOM 800 C C . GLU A 1 101 ? 2.413 -11.377 16.263 1.00 97.81 101 GLU A C 1
ATOM 802 O O . GLU A 1 101 ? 2.289 -12.196 17.168 1.00 97.81 101 GLU A O 1
ATOM 807 N N . VAL A 1 102 ? 1.379 -10.692 15.770 1.00 97.12 102 VAL A N 1
ATOM 808 C CA . VAL A 1 102 ? -0.021 -10.902 16.142 1.00 97.12 102 VAL A CA 1
ATOM 809 C C . VAL A 1 102 ? -0.860 -10.873 14.870 1.00 97.12 102 VAL A C 1
ATOM 811 O O . VAL A 1 102 ? -0.584 -10.084 13.962 1.00 97.12 102 VAL A O 1
ATOM 814 N N . GLU A 1 103 ? -1.891 -11.715 14.817 1.00 96.50 103 GLU A N 1
ATOM 815 C CA . GLU A 1 103 ? -2.845 -11.741 13.711 1.00 96.50 103 GLU A CA 1
ATOM 816 C C . GLU A 1 103 ? -3.549 -10.385 13.550 1.00 96.50 103 GLU A C 1
ATOM 818 O O . GLU A 1 103 ? -3.897 -9.708 14.523 1.00 96.50 103 GLU A O 1
ATOM 823 N N . ILE A 1 104 ? -3.752 -9.984 12.296 1.00 98.00 104 ILE A N 1
ATOM 824 C CA . ILE A 1 104 ? -4.465 -8.756 11.957 1.00 98.00 104 ILE A CA 1
ATOM 825 C C . ILE A 1 104 ? -5.965 -9.041 12.024 1.00 98.00 104 ILE A C 1
ATOM 827 O O . ILE A 1 104 ? -6.441 -9.924 11.306 1.00 98.00 104 ILE A O 1
ATOM 831 N N . PRO A 1 105 ? -6.748 -8.275 12.800 1.00 97.88 105 PRO A N 1
ATOM 832 C CA . PRO A 1 105 ? -8.195 -8.370 12.733 1.00 97.88 105 PRO A CA 1
ATOM 833 C C . PRO A 1 105 ? -8.684 -8.118 11.304 1.00 97.88 105 PRO A C 1
ATOM 835 O O . PRO A 1 105 ? -8.296 -7.133 10.671 1.00 97.88 105 PRO A O 1
ATOM 838 N N . ARG A 1 106 ? -9.591 -8.966 10.806 1.00 97.44 106 ARG A N 1
ATOM 839 C CA . ARG A 1 106 ? -10.172 -8.811 9.458 1.00 97.44 106 ARG A CA 1
ATOM 840 C C . ARG A 1 106 ? -10.806 -7.433 9.251 1.00 97.44 106 ARG A C 1
ATOM 842 O O . ARG A 1 106 ? -10.708 -6.873 8.166 1.00 97.44 106 ARG A O 1
ATOM 849 N N . THR A 1 107 ? -11.400 -6.869 10.300 1.00 96.62 107 THR A N 1
ATOM 850 C CA . THR A 1 107 ? -11.970 -5.516 10.301 1.00 96.62 107 THR A CA 1
ATOM 851 C C . THR A 1 107 ? -10.910 -4.432 10.114 1.00 96.62 107 THR A C 1
ATOM 853 O O . THR A 1 107 ? -11.139 -3.499 9.353 1.00 96.62 107 THR A O 1
ATOM 856 N N . ALA A 1 108 ? -9.736 -4.567 10.737 1.00 97.56 108 ALA A N 1
ATOM 857 C CA . ALA A 1 108 ? -8.624 -3.634 10.563 1.00 97.56 108 ALA A CA 1
ATOM 858 C C . ALA A 1 108 ? -8.029 -3.728 9.149 1.00 97.56 108 ALA A C 1
ATOM 860 O O . ALA A 1 108 ? -7.752 -2.705 8.525 1.00 97.56 108 ALA A O 1
ATOM 861 N N . ALA A 1 109 ? -7.870 -4.948 8.625 1.00 98.44 109 ALA A N 1
ATOM 862 C CA . ALA A 1 109 ? -7.442 -5.180 7.246 1.00 98.44 109 ALA A CA 1
ATOM 863 C C . ALA A 1 109 ? -8.419 -4.552 6.233 1.00 98.44 109 ALA A C 1
ATOM 865 O O . ALA A 1 109 ? -7.991 -3.832 5.333 1.00 98.44 109 ALA A O 1
ATOM 866 N N . TYR A 1 110 ? -9.725 -4.763 6.426 1.00 98.25 110 TYR A N 1
ATOM 867 C CA . TYR A 1 110 ? -10.780 -4.160 5.610 1.00 98.25 110 TYR A CA 1
ATOM 868 C C . TYR A 1 110 ? -10.770 -2.627 5.696 1.00 98.25 110 TYR A C 1
ATOM 870 O O . TYR A 1 110 ? -10.707 -1.955 4.672 1.00 98.25 110 TYR A O 1
ATOM 878 N N . ALA A 1 111 ? -10.750 -2.063 6.908 1.00 97.50 111 ALA A N 1
ATOM 879 C CA . ALA A 1 111 ? -10.757 -0.615 7.111 1.00 97.50 111 ALA A CA 1
ATOM 880 C C . ALA A 1 111 ? -9.531 0.072 6.490 1.00 97.50 111 ALA A C 1
ATOM 882 O O . ALA A 1 111 ? -9.646 1.173 5.955 1.00 97.50 111 ALA A O 1
ATOM 883 N N . LEU A 1 112 ? -8.359 -0.574 6.517 1.00 98.56 112 LEU A N 1
ATOM 884 C CA . LEU A 1 112 ? -7.179 -0.056 5.827 1.00 98.56 112 LEU A CA 1
ATOM 885 C C . LEU A 1 112 ? -7.352 -0.077 4.302 1.00 98.56 112 LEU A C 1
ATOM 887 O O . LEU A 1 112 ? -6.953 0.880 3.639 1.00 98.56 112 LEU A O 1
ATOM 891 N N . GLY A 1 113 ? -7.946 -1.140 3.755 1.00 98.44 113 GLY A N 1
ATOM 892 C CA . GLY A 1 113 ? -8.290 -1.214 2.335 1.00 98.44 113 GLY A CA 1
ATOM 893 C C . GLY A 1 113 ? -9.239 -0.090 1.915 1.00 98.44 113 GLY A C 1
ATOM 894 O O . GLY A 1 113 ? -8.957 0.632 0.961 1.00 98.44 113 GLY A O 1
ATOM 895 N N . GLU A 1 114 ? -10.283 0.154 2.706 1.00 98.25 114 GLU A N 1
ATOM 896 C CA . GLU A 1 114 ? -11.227 1.257 2.494 1.00 98.25 114 GLU A CA 1
ATOM 897 C C . GLU A 1 114 ? -10.564 2.637 2.621 1.00 98.25 114 GLU A C 1
ATOM 899 O O . GLU A 1 114 ? -10.927 3.573 1.908 1.00 98.25 114 GLU A O 1
ATOM 904 N N . LEU A 1 115 ? -9.586 2.803 3.517 1.00 97.88 115 LEU A N 1
ATOM 905 C CA . LEU A 1 115 ? -8.797 4.037 3.616 1.00 97.88 115 LEU A CA 1
ATOM 906 C C . LEU A 1 115 ? -7.909 4.246 2.386 1.00 97.88 115 LEU A C 1
ATOM 908 O O . LEU A 1 115 ? -7.685 5.385 1.984 1.00 97.88 115 LEU A O 1
ATOM 912 N N . PHE A 1 116 ? -7.403 3.173 1.784 1.00 98.25 116 PHE A N 1
ATOM 913 C CA . PHE A 1 116 ? -6.614 3.252 0.560 1.00 98.25 116 PHE A CA 1
ATOM 914 C C . PHE A 1 116 ? -7.486 3.584 -0.664 1.00 98.25 116 PHE A C 1
ATOM 916 O O . PHE A 1 116 ? -7.140 4.483 -1.434 1.00 98.25 116 PHE A O 1
ATOM 923 N N . ALA A 1 117 ? -8.626 2.906 -0.823 1.00 97.25 117 ALA A N 1
ATOM 924 C CA . ALA A 1 117 ? -9.529 3.086 -1.961 1.00 97.25 117 ALA A CA 1
ATOM 925 C C . ALA A 1 117 ? -10.356 4.384 -1.873 1.00 97.25 117 ALA A C 1
ATOM 927 O O . ALA A 1 117 ? -10.552 5.084 -2.871 1.00 97.25 117 ALA A O 1
ATOM 928 N N . HIS A 1 118 ? -10.815 4.742 -0.670 1.00 96.94 118 HIS A N 1
ATOM 929 C CA . HIS A 1 118 ? -11.763 5.834 -0.425 1.00 96.94 118 HIS A CA 1
ATOM 930 C C . HIS A 1 118 ? -11.334 6.741 0.750 1.00 96.94 118 HIS A C 1
ATOM 932 O O . HIS A 1 118 ? -12.110 6.967 1.682 1.00 96.94 118 HIS A O 1
ATOM 938 N N . PRO A 1 119 ? -10.127 7.343 0.717 1.00 94.81 119 PRO A N 1
ATOM 939 C CA . PRO A 1 119 ? -9.490 7.961 1.886 1.00 94.81 119 PRO A CA 1
ATOM 940 C C . PRO A 1 119 ? -10.334 9.030 2.585 1.00 94.81 119 PRO A C 1
ATOM 942 O O . PRO A 1 119 ? -10.403 9.061 3.812 1.00 94.81 119 PRO A O 1
ATOM 945 N N . LYS A 1 120 ? -10.992 9.908 1.816 1.00 94.19 120 LYS A N 1
ATOM 946 C CA . LYS A 1 120 ? -11.806 11.000 2.373 1.00 94.19 120 LYS A CA 1
ATOM 947 C C . LYS A 1 120 ? -13.056 10.474 3.080 1.00 94.19 120 LYS A C 1
ATOM 949 O O . LYS A 1 120 ? -13.296 10.821 4.231 1.00 94.19 120 LYS A O 1
ATOM 954 N N . LEU A 1 121 ? -13.828 9.632 2.391 1.00 94.50 121 LEU A N 1
ATOM 955 C CA . LEU A 1 121 ? -15.097 9.106 2.893 1.00 94.50 121 LEU A CA 1
ATOM 956 C C . LEU A 1 121 ? -14.877 8.190 4.099 1.00 94.50 121 LEU A C 1
ATOM 958 O O . LEU A 1 121 ? -15.577 8.304 5.103 1.00 94.50 121 LEU A O 1
ATOM 962 N N . THR A 1 122 ? -13.888 7.301 4.016 1.00 94.88 122 THR A N 1
ATOM 963 C CA . THR A 1 122 ? -13.596 6.346 5.086 1.00 94.88 122 THR A CA 1
ATOM 964 C C . THR A 1 122 ? -13.108 7.057 6.342 1.00 94.88 122 THR A C 1
ATOM 966 O O . THR A 1 122 ? -13.580 6.740 7.431 1.00 94.88 122 THR A O 1
ATOM 969 N N . ARG A 1 123 ? -12.242 8.073 6.211 1.00 93.50 123 ARG A N 1
ATOM 970 C CA . ARG A 1 123 ? -11.807 8.881 7.357 1.00 93.50 123 ARG A CA 1
ATOM 971 C C . ARG A 1 123 ? -12.984 9.578 8.044 1.00 93.50 123 ARG A C 1
ATOM 973 O O . ARG A 1 123 ? -13.125 9.437 9.251 1.00 93.50 123 ARG A O 1
ATOM 980 N N . GLN A 1 124 ? -13.858 10.239 7.283 1.00 92.56 124 GLN A N 1
ATOM 981 C CA . GLN A 1 124 ? -15.050 10.899 7.835 1.00 92.56 124 GLN A CA 1
ATOM 982 C C . GLN A 1 124 ? -15.951 9.925 8.605 1.00 92.56 124 GLN A C 1
ATOM 984 O O . GLN A 1 124 ? -16.456 10.253 9.675 1.00 92.56 124 GLN A O 1
ATOM 989 N N . ARG A 1 125 ? -16.141 8.708 8.080 1.00 93.19 125 ARG A N 1
ATOM 990 C CA . ARG A 1 125 ? -16.933 7.669 8.752 1.00 93.19 125 ARG A CA 1
ATOM 991 C C . ARG A 1 125 ? -16.286 7.207 10.055 1.00 93.19 125 ARG A C 1
ATOM 993 O O . ARG A 1 125 ? -16.984 7.085 11.053 1.00 93.19 125 ARG A O 1
ATOM 1000 N N . LEU A 1 126 ? -14.975 6.965 10.055 1.00 90.44 126 LEU A N 1
ATOM 1001 C CA . LEU A 1 126 ? -14.238 6.569 11.260 1.00 90.44 126 LEU A CA 1
ATOM 1002 C C . LEU A 1 126 ? -14.279 7.665 12.334 1.00 90.44 126 LEU A C 1
ATOM 1004 O O . LEU A 1 126 ? -14.506 7.364 13.501 1.00 90.44 126 LEU A O 1
ATOM 1008 N N . GLU A 1 127 ? -14.132 8.930 11.937 1.00 89.38 127 GLU A N 1
ATOM 1009 C CA . GLU A 1 127 ? -14.254 10.083 12.837 1.00 89.38 127 GLU A CA 1
ATOM 1010 C C . GLU A 1 127 ? -15.656 10.185 13.455 1.00 89.38 127 GLU A C 1
ATOM 1012 O O . GLU A 1 127 ? -15.771 10.449 14.649 1.00 89.38 127 GLU A O 1
ATOM 1017 N N . ALA A 1 128 ? -16.715 9.917 12.684 1.00 89.88 128 ALA A N 1
ATOM 1018 C CA . ALA A 1 128 ? -18.086 9.920 13.194 1.00 89.88 128 ALA A CA 1
ATOM 1019 C C . ALA A 1 128 ? -18.341 8.823 14.245 1.00 89.88 128 ALA A C 1
ATOM 1021 O O . ALA A 1 128 ? -19.068 9.065 15.200 1.00 89.88 128 ALA A O 1
ATOM 1022 N N . PHE A 1 129 ? -17.721 7.642 14.115 1.00 84.12 129 PHE A N 1
ATOM 1023 C CA . PHE A 1 129 ? -17.805 6.583 15.136 1.00 84.12 129 PHE A CA 1
ATOM 1024 C C . PHE A 1 129 ? -17.018 6.899 16.414 1.00 84.12 129 PHE A C 1
ATOM 1026 O O . PHE A 1 129 ? -17.295 6.316 17.459 1.00 84.12 129 PHE A O 1
ATOM 1033 N N . ALA A 1 130 ? -16.018 7.778 16.330 1.00 77.19 130 ALA A N 1
ATOM 1034 C CA . ALA A 1 130 ? -15.205 8.183 17.473 1.00 77.19 130 ALA A CA 1
ATOM 1035 C C . ALA A 1 130 ? -15.853 9.304 18.308 1.00 77.19 130 ALA A C 1
ATOM 1037 O O . ALA A 1 130 ? -15.353 9.623 19.388 1.00 77.19 130 ALA A O 1
ATOM 1038 N N . GLN A 1 131 ? -16.938 9.911 17.816 1.00 68.50 131 GLN A N 1
ATOM 1039 C CA . GLN A 1 131 ? -17.706 10.925 18.534 1.00 68.50 131 GLN A CA 1
ATOM 1040 C C . GLN A 1 131 ? -18.802 10.244 19.382 1.00 68.50 131 GLN A C 1
ATOM 1042 O O . GLN A 1 131 ? -19.496 9.374 18.857 1.00 68.50 131 GLN A O 1
ATOM 1047 N N . PRO A 1 132 ? -18.917 10.583 20.681 1.00 58.91 132 PRO A N 1
ATOM 1048 C CA . PRO A 1 132 ? -19.867 9.962 21.608 1.00 58.91 132 PRO A CA 1
ATOM 1049 C C . PRO A 1 132 ? -21.334 10.298 21.315 1.00 58.91 132 PRO A C 1
ATOM 1051 O O . PRO A 1 132 ? -21.604 11.393 20.769 1.00 58.91 132 PRO A O 1
#